Protein AF-A0AAE4CTF1-F1 (afdb_monomer_lite)

Sequence (143 aa):
MGSVCHFTVLERAPGAAEYVRDNHLTVSVNPETGYGALMWCVSDRVAAERGGVFGRVWLSDNPIPPDADPEVVADPGDGMLFDPGSTLPLSSVRAALAEFCRVRSGERPQGIAWVPGDLRGRRSDRRHERPVTAAGDYSSPWV

Secondary structure (DSSP, 8-state):
----EEEEEE---TT-SS---SEEEEEEEETTTTEEEEEEEE-HHHHHHH-GGGGSEEEEE-SS--SS----BS-TTT-PBPPGGGEEEHHHHHHHHHHHHHH-SSSPPSSSEEEEE-TTS-BSSS-PPPP------------

Foldseek 3Di:
DWDKDKDKDAFDDPPPPDPAGQKIKIKIDGVVLQKIKIKIAGDPVNCVVVPDPNVFIKIFAAPDFDPDQSLTFLDPVPSFGADSRRMDGVVLVVVQVVQCVVVRPSDGRPSTDIATDDSSNGGPVDDDPDPPPPPDDPPDPDD

Radius of gyration: 17.46 Å; chains: 1; bounding box: 54×48×41 Å

pLDDT: mean 81.44, std 17.49, range [38.69, 98.25]

Organism: NCBI:txid587534

Structure (mmCIF, N/CA/C/O backbone):
data_AF-A0AAE4CTF1-F1
#
_entry.id   AF-A0AAE4CTF1-F1
#
loop_
_atom_site.group_PDB
_atom_site.id
_atom_site.type_symbol
_atom_site.label_atom_id
_atom_site.label_alt_id
_atom_site.label_comp_id
_atom_site.label_asym_id
_atom_site.label_entity_id
_atom_site.label_seq_id
_atom_site.pdbx_PDB_ins_code
_atom_site.Cartn_x
_atom_site.Cartn_y
_atom_site.Cartn_z
_atom_site.occupancy
_atom_site.B_iso_or_equiv
_atom_site.auth_seq_id
_atom_site.auth_comp_id
_atom_site.auth_asym_id
_atom_site.auth_atom_id
_atom_site.pdbx_PDB_model_num
ATOM 1 N N . MET A 1 1 ? 7.252 9.786 -20.761 1.00 45.09 1 MET A N 1
ATOM 2 C CA . MET A 1 1 ? 6.790 10.655 -19.660 1.00 45.09 1 MET A CA 1
ATOM 3 C C . MET A 1 1 ? 5.646 9.892 -19.028 1.00 45.09 1 MET A C 1
ATOM 5 O O . MET A 1 1 ? 4.576 9.867 -19.619 1.00 45.09 1 MET A O 1
ATOM 9 N N . GLY A 1 2 ? 5.940 9.149 -17.958 1.00 53.47 2 GLY A N 1
ATOM 10 C CA . GLY A 1 2 ? 5.030 8.148 -17.405 1.00 53.47 2 GLY A CA 1
ATOM 11 C C . GLY A 1 2 ? 3.774 8.772 -16.810 1.00 53.47 2 GLY A C 1
ATOM 12 O O . GLY A 1 2 ? 3.850 9.786 -16.115 1.00 53.47 2 GLY A O 1
ATOM 13 N N . SER A 1 3 ? 2.608 8.194 -17.091 1.00 66.38 3 SER A N 1
ATOM 14 C CA . SER A 1 3 ? 1.349 8.636 -16.484 1.00 66.38 3 SER A CA 1
ATOM 15 C C . SER A 1 3 ? 1.230 8.083 -15.063 1.00 66.38 3 SER A C 1
ATOM 17 O O . SER A 1 3 ? 0.737 6.982 -14.867 1.00 66.38 3 SER A O 1
ATOM 19 N N . VAL A 1 4 ? 1.673 8.824 -14.049 1.00 70.56 4 VAL A N 1
ATOM 20 C CA . VAL A 1 4 ? 1.470 8.428 -12.645 1.00 70.56 4 VAL A CA 1
ATOM 21 C C . VAL A 1 4 ? 0.070 8.842 -12.200 1.00 70.56 4 VAL A C 1
ATOM 23 O O . VAL A 1 4 ? -0.331 9.991 -12.386 1.00 70.56 4 VAL A O 1
ATOM 26 N N . CYS A 1 5 ? -0.668 7.926 -11.574 1.00 76.19 5 CYS A N 1
ATOM 27 C CA . CYS A 1 5 ? -1.915 8.260 -10.886 1.00 76.19 5 CYS A CA 1
ATOM 28 C C . CYS A 1 5 ? -1.758 7.989 -9.386 1.00 76.19 5 CYS A C 1
ATOM 30 O O . CYS A 1 5 ? -1.434 6.872 -8.984 1.00 76.19 5 CYS A O 1
ATOM 32 N N . HIS A 1 6 ? -2.016 9.009 -8.570 1.00 78.81 6 HIS A N 1
ATOM 33 C CA . HIS A 1 6 ? -1.985 8.941 -7.112 1.00 78.81 6 HIS A CA 1
ATOM 34 C C . HIS A 1 6 ? -3.342 9.364 -6.563 1.00 78.81 6 HIS A C 1
ATOM 36 O O . HIS A 1 6 ? -3.893 10.391 -6.968 1.00 78.81 6 HIS A O 1
ATOM 42 N N . PHE A 1 7 ? -3.887 8.581 -5.643 1.00 83.56 7 PHE A N 1
ATOM 43 C CA . PHE A 1 7 ? -5.125 8.922 -4.963 1.00 83.56 7 PHE A CA 1
ATOM 44 C C . PHE A 1 7 ? -5.105 8.447 -3.516 1.00 83.56 7 PHE A C 1
ATOM 46 O O . PHE A 1 7 ? -4.483 7.448 -3.157 1.00 83.56 7 PHE A O 1
ATOM 53 N N . THR A 1 8 ? -5.840 9.171 -2.681 1.00 80.81 8 THR A N 1
ATOM 54 C CA . THR A 1 8 ? -6.025 8.845 -1.272 1.00 80.81 8 THR A CA 1
ATOM 55 C C . THR A 1 8 ? -7.497 8.583 -1.022 1.00 80.81 8 THR A C 1
ATOM 57 O O . THR A 1 8 ? -8.343 9.422 -1.332 1.00 80.81 8 THR A O 1
ATOM 60 N N . VAL A 1 9 ? -7.801 7.434 -0.426 1.00 77.88 9 VAL A N 1
ATOM 61 C CA . VAL A 1 9 ? -9.141 7.109 0.052 1.00 77.88 9 VAL A CA 1
ATOM 62 C C . VAL A 1 9 ? -9.165 7.249 1.563 1.00 77.88 9 VAL A C 1
ATOM 64 O O . VAL A 1 9 ? -8.341 6.683 2.282 1.00 77.88 9 VAL A O 1
ATOM 67 N N . LEU A 1 10 ? -10.121 8.046 2.027 1.00 71.56 10 LEU A N 1
ATOM 68 C CA . LEU A 1 10 ? -10.338 8.342 3.432 1.00 71.56 10 LEU A CA 1
ATOM 69 C C . LEU A 1 10 ? -11.605 7.647 3.889 1.00 71.56 10 LEU A C 1
ATOM 71 O O . LEU A 1 10 ? -12.631 7.729 3.211 1.00 71.56 10 LEU A O 1
ATOM 75 N N . GLU A 1 11 ? -11.551 7.048 5.069 1.00 68.19 11 GLU A N 1
ATOM 76 C CA . GLU A 1 11 ? -12.752 6.632 5.768 1.00 68.19 11 GLU A CA 1
ATOM 77 C C . GLU A 1 11 ? -12.998 7.546 6.967 1.00 68.19 11 GLU A C 1
ATOM 79 O O . GLU A 1 11 ? -12.078 7.909 7.700 1.00 68.19 11 GLU A O 1
ATOM 84 N N . ARG A 1 12 ? -14.255 7.966 7.139 1.00 64.62 12 ARG A N 1
ATOM 85 C CA . ARG A 1 12 ? -14.670 8.863 8.217 1.00 64.62 12 ARG A CA 1
ATOM 86 C C . ARG A 1 12 ? -15.631 8.136 9.145 1.00 64.62 12 ARG A C 1
ATOM 88 O O . ARG A 1 12 ? -16.683 7.680 8.698 1.00 64.62 12 ARG A O 1
ATOM 95 N N . ALA A 1 13 ? -15.326 8.133 10.440 1.00 59.62 13 ALA A N 1
ATOM 96 C CA . ALA A 1 13 ? -16.276 7.701 11.454 1.00 59.62 13 ALA A CA 1
ATOM 97 C C . ALA A 1 13 ? -17.487 8.666 11.506 1.00 59.62 13 ALA A C 1
ATOM 99 O O . ALA A 1 13 ? -17.299 9.892 11.547 1.00 59.62 13 ALA A O 1
ATOM 100 N N . PRO A 1 14 ? -18.735 8.159 11.509 1.00 57.59 14 PRO A N 1
ATOM 101 C CA . PRO A 1 14 ? -19.920 9.000 11.652 1.00 57.59 14 PRO A CA 1
ATOM 102 C C . PRO A 1 14 ? -19.851 9.831 12.941 1.00 57.59 14 PRO A C 1
ATOM 104 O O . PRO A 1 14 ? -19.624 9.289 14.017 1.00 57.59 14 PRO A O 1
ATOM 107 N N . GLY A 1 15 ? -20.054 11.148 12.840 1.00 59.28 15 GLY A N 1
ATOM 108 C CA . GLY A 1 15 ? -20.093 12.042 14.005 1.00 59.28 15 GLY A CA 1
ATOM 109 C C . GLY A 1 15 ? -18.741 12.583 14.489 1.00 59.28 15 GLY A C 1
ATOM 110 O O . GLY A 1 15 ? -18.719 13.296 15.488 1.00 59.28 15 GLY A O 1
ATOM 111 N N . ALA A 1 16 ? -17.629 12.318 13.791 1.00 56.47 16 ALA A N 1
ATOM 112 C CA . ALA A 1 16 ? -16.344 12.943 14.113 1.00 56.47 16 ALA A CA 1
ATOM 113 C C . ALA A 1 16 ? -16.439 14.479 13.978 1.00 56.47 16 ALA A C 1
ATOM 115 O O . ALA A 1 16 ? -16.657 14.995 12.874 1.00 56.47 16 ALA A O 1
ATOM 116 N N . ALA A 1 17 ? -16.316 15.181 15.112 1.00 53.38 17 ALA A N 1
ATOM 117 C CA . ALA A 1 17 ? -16.427 16.639 15.238 1.00 53.38 17 ALA A CA 1
ATOM 118 C C . ALA A 1 17 ? -15.235 17.398 14.627 1.00 53.38 17 ALA A C 1
ATOM 120 O O . ALA A 1 17 ? -15.331 18.591 14.355 1.00 53.38 17 ALA A O 1
ATOM 121 N N . GLU A 1 18 ? -14.134 16.694 14.371 1.00 54.72 18 GLU A N 1
ATOM 122 C CA . GLU A 1 18 ? -12.889 17.234 13.839 1.00 54.72 18 GLU A CA 1
ATOM 123 C C . GLU A 1 18 ? -12.482 16.446 12.582 1.00 54.72 18 GLU A C 1
ATOM 125 O O . GLU A 1 18 ? -12.753 15.247 12.477 1.00 54.72 18 GLU A O 1
ATOM 130 N N . TYR A 1 19 ? -11.838 17.101 11.610 1.00 53.47 19 TYR A N 1
ATOM 131 C CA . TYR A 1 19 ? -11.348 16.489 10.359 1.00 53.47 19 TYR A CA 1
ATOM 132 C C . TYR A 1 19 ? -10.114 15.587 10.574 1.00 53.47 19 TYR A C 1
ATOM 134 O O . TYR A 1 19 ? -9.237 15.492 9.713 1.00 53.47 19 TYR A O 1
ATOM 142 N N . VAL A 1 20 ? -10.016 14.927 11.727 1.00 53.53 20 VAL A N 1
ATOM 143 C CA . VAL A 1 20 ? -8.893 14.047 12.040 1.00 53.53 20 VAL A CA 1
ATOM 144 C C . VAL A 1 20 ? -9.126 12.724 11.321 1.00 53.53 20 VAL A C 1
ATOM 146 O O . VAL A 1 20 ? -10.060 11.981 11.614 1.00 53.53 20 VAL A O 1
ATOM 149 N N . ARG A 1 21 ? -8.295 12.462 10.310 1.00 61.66 21 ARG A N 1
ATOM 150 C CA . ARG A 1 21 ? -8.261 11.184 9.595 1.00 61.66 21 ARG A CA 1
ATOM 151 C C . ARG A 1 21 ? -7.757 10.121 10.566 1.00 61.66 21 ARG A C 1
ATOM 153 O O . ARG A 1 21 ? -6.567 10.090 10.862 1.00 61.66 21 ARG A O 1
ATOM 160 N N . ASP A 1 22 ? -8.628 9.254 11.065 1.00 75.94 22 ASP A N 1
ATOM 161 C CA . ASP A 1 22 ? -8.185 8.165 11.944 1.00 75.94 22 ASP A CA 1
ATOM 162 C C . ASP A 1 22 ? -7.303 7.171 11.185 1.00 75.94 22 ASP A C 1
ATOM 164 O O . ASP A 1 22 ? -6.291 6.709 11.709 1.00 75.94 22 ASP A O 1
ATOM 168 N N . ASN A 1 23 ? -7.637 6.929 9.918 1.00 82.50 23 ASN A N 1
ATOM 169 C CA . ASN A 1 23 ? -6.849 6.150 8.976 1.00 82.50 23 ASN A CA 1
ATOM 170 C C . ASN A 1 23 ? -7.088 6.608 7.532 1.00 82.50 23 ASN A C 1
ATOM 172 O O . ASN A 1 23 ? -8.042 7.331 7.230 1.00 82.50 23 ASN A O 1
ATOM 176 N N . HIS A 1 24 ? -6.182 6.221 6.641 1.00 87.25 24 HIS A N 1
ATOM 177 C CA . HIS A 1 24 ? -6.354 6.366 5.205 1.00 87.25 24 HIS A CA 1
ATOM 178 C C . HIS A 1 24 ? -5.539 5.345 4.424 1.00 87.25 24 HIS A C 1
ATOM 180 O O . HIS A 1 24 ? -4.515 4.845 4.891 1.00 87.25 24 HIS A O 1
ATOM 186 N N . LEU A 1 25 ? -5.997 5.088 3.202 1.00 92.56 25 LEU A N 1
ATOM 187 C CA . LEU A 1 25 ? -5.317 4.256 2.229 1.00 92.56 25 LEU A CA 1
ATOM 188 C C . LEU A 1 25 ? -4.870 5.130 1.056 1.00 92.56 25 LEU A C 1
ATOM 190 O O . LEU A 1 25 ? -5.691 5.693 0.330 1.00 92.56 25 LEU A O 1
ATOM 194 N N . THR A 1 26 ? -3.566 5.233 0.871 1.00 93.62 26 THR A N 1
ATOM 195 C CA . THR A 1 26 ? -2.941 5.837 -0.301 1.00 93.62 26 THR A CA 1
ATOM 196 C C . THR A 1 26 ? -2.663 4.754 -1.327 1.00 93.62 26 THR A C 1
ATOM 198 O O . THR A 1 26 ? -2.178 3.673 -0.989 1.00 93.62 26 THR A O 1
ATOM 201 N N . VAL A 1 27 ? -2.970 5.047 -2.586 1.00 94.88 27 VAL A N 1
ATOM 202 C CA . VAL A 1 27 ? -2.709 4.155 -3.709 1.00 94.88 27 VAL A CA 1
ATOM 203 C C . VAL A 1 27 ? -2.020 4.942 -4.811 1.00 94.88 27 VAL A C 1
ATOM 205 O O . VAL A 1 27 ? -2.524 5.967 -5.275 1.00 94.88 27 VAL A O 1
ATOM 208 N N . SER A 1 28 ? -0.886 4.415 -5.253 1.00 95.19 28 SER A N 1
ATOM 209 C CA . SER A 1 28 ? -0.141 4.924 -6.399 1.00 95.19 28 SER A CA 1
ATOM 210 C C . SER A 1 28 ? -0.045 3.843 -7.459 1.00 95.19 28 SER A C 1
ATOM 212 O O . SER A 1 28 ? 0.150 2.668 -7.144 1.00 95.19 28 SER A O 1
ATOM 214 N N . VAL A 1 29 ? -0.173 4.227 -8.724 1.00 95.00 29 VAL A N 1
ATOM 215 C CA . VAL A 1 29 ? -0.072 3.300 -9.853 1.00 95.00 29 VAL A CA 1
ATOM 216 C C . VAL A 1 29 ? 0.840 3.850 -10.940 1.00 95.00 29 VAL A C 1
ATOM 218 O O . VAL A 1 29 ? 0.786 5.039 -11.263 1.00 95.00 29 VAL A O 1
ATOM 221 N N . ASN A 1 30 ? 1.622 2.949 -11.531 1.00 94.31 30 ASN A N 1
ATOM 222 C CA . ASN A 1 30 ? 2.279 3.147 -12.811 1.00 94.31 30 ASN A CA 1
ATOM 223 C C . ASN A 1 30 ? 1.594 2.230 -13.853 1.00 94.31 30 ASN A C 1
ATOM 225 O O . ASN A 1 30 ? 1.861 1.026 -13.917 1.00 94.31 30 ASN A O 1
ATOM 229 N N . PRO A 1 31 ? 0.654 2.762 -14.654 1.00 90.12 31 PRO A N 1
ATOM 230 C CA . PRO A 1 31 ? -0.093 1.990 -15.635 1.00 90.12 31 PRO A CA 1
ATOM 231 C C . PRO A 1 31 ? 0.774 1.509 -16.800 1.00 90.12 31 PRO A C 1
ATOM 233 O O . PRO A 1 31 ? 0.388 0.540 -17.447 1.00 90.12 31 PRO A O 1
ATOM 236 N N . GLU A 1 32 ? 1.925 2.138 -17.059 1.00 92.19 32 GLU A N 1
ATOM 237 C CA . GLU A 1 32 ? 2.836 1.719 -18.131 1.00 92.19 32 GLU A CA 1
ATOM 238 C C . GLU A 1 32 ? 3.521 0.392 -17.796 1.00 92.19 32 GLU A C 1
ATOM 240 O O . GLU A 1 32 ? 3.713 -0.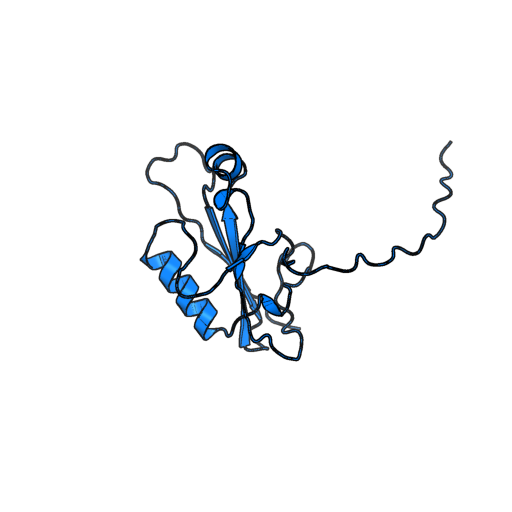443 -18.677 1.00 92.19 32 GLU A O 1
ATOM 245 N N . THR A 1 33 ? 3.831 0.167 -16.517 1.00 93.75 33 THR A N 1
ATOM 246 C CA . THR A 1 33 ? 4.452 -1.077 -16.043 1.00 93.75 33 THR A CA 1
ATOM 247 C C . THR A 1 33 ? 3.420 -2.117 -15.609 1.00 93.75 33 THR A C 1
ATOM 249 O O . THR A 1 33 ? 3.738 -3.299 -15.506 1.00 93.75 33 THR A O 1
ATOM 252 N N . GLY A 1 34 ? 2.167 -1.709 -15.382 1.00 95.00 34 GLY A N 1
ATOM 253 C CA . GLY A 1 34 ? 1.105 -2.599 -14.909 1.00 95.00 34 GLY A CA 1
ATOM 254 C C . GLY A 1 34 ? 1.169 -2.881 -13.405 1.00 95.00 34 GLY A C 1
ATOM 255 O O . GLY A 1 34 ? 0.533 -3.834 -12.936 1.00 95.00 34 GLY A O 1
ATOM 256 N N . TYR A 1 35 ? 1.876 -2.034 -12.650 1.00 97.06 35 TYR A N 1
ATOM 257 C CA . TYR A 1 35 ? 2.053 -2.153 -11.204 1.00 97.06 35 TYR A CA 1
ATOM 258 C C . TYR A 1 35 ? 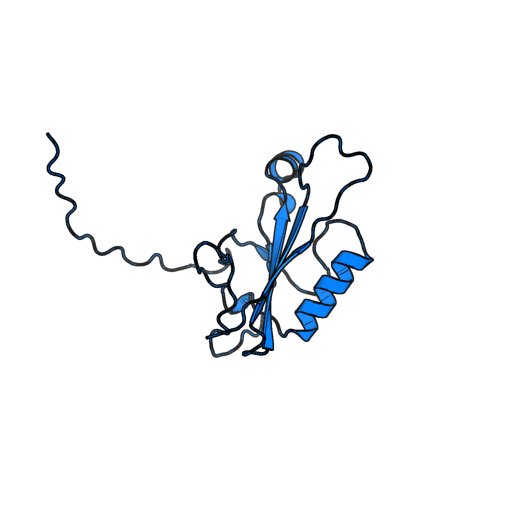1.506 -0.944 -10.441 1.00 97.06 35 TYR A C 1
ATOM 260 O O . TYR A 1 35 ? 1.331 0.159 -10.960 1.00 97.06 35 TYR A O 1
ATOM 268 N N . GLY A 1 36 ? 1.241 -1.158 -9.159 1.00 97.06 36 GLY A N 1
ATOM 269 C CA . GLY A 1 36 ? 0.966 -0.103 -8.196 1.00 97.06 36 GLY A CA 1
ATOM 270 C C . GLY A 1 36 ? 1.347 -0.531 -6.789 1.00 97.06 36 GLY A C 1
ATOM 271 O O . GLY A 1 36 ? 1.782 -1.656 -6.572 1.00 97.06 36 GLY A O 1
ATOM 272 N N . ALA A 1 37 ? 1.177 0.359 -5.827 1.00 97.56 37 ALA A N 1
ATOM 273 C CA . ALA A 1 37 ? 1.484 0.105 -4.429 1.00 97.56 37 ALA A CA 1
ATOM 274 C C . ALA A 1 37 ? 0.428 0.751 -3.536 1.00 97.56 37 ALA A C 1
ATOM 276 O O . ALA A 1 37 ? -0.223 1.731 -3.916 1.00 97.56 37 ALA A O 1
ATOM 277 N N . LEU A 1 38 ? 0.250 0.172 -2.351 1.00 97.69 38 LEU A N 1
ATOM 278 C CA . LEU A 1 38 ? -0.671 0.655 -1.338 1.00 97.69 38 LEU A CA 1
ATOM 279 C C . LEU A 1 38 ? 0.104 1.027 -0.082 1.00 97.69 38 LEU A C 1
ATOM 281 O O . LEU A 1 38 ? 1.011 0.312 0.342 1.00 97.69 38 LEU A O 1
ATOM 285 N N . MET A 1 39 ? -0.300 2.127 0.535 1.00 96.25 39 MET A N 1
ATOM 286 C CA . MET A 1 39 ? 0.217 2.589 1.812 1.00 96.25 39 MET A CA 1
ATOM 287 C C . MET A 1 39 ? -0.961 2.894 2.724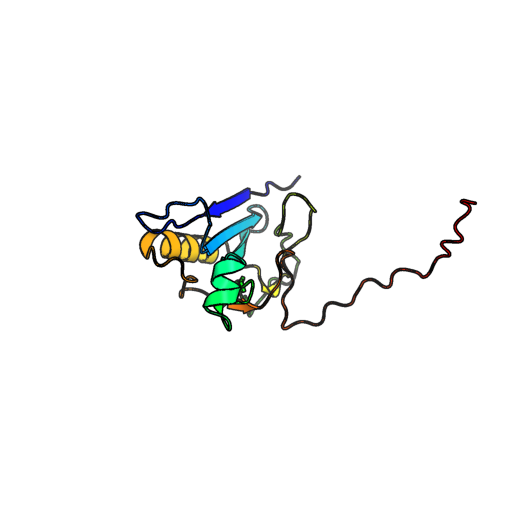 1.00 96.25 39 MET A C 1
ATOM 289 O O . MET A 1 39 ? -1.813 3.716 2.397 1.00 96.25 39 MET A O 1
ATOM 293 N N . TRP A 1 40 ? -1.026 2.214 3.860 1.00 94.94 40 TRP A N 1
ATOM 294 C CA . TRP A 1 40 ? -2.031 2.460 4.878 1.00 94.94 40 TRP A CA 1
ATOM 295 C C . TRP A 1 40 ? -1.400 3.188 6.058 1.00 94.94 40 TRP A C 1
ATOM 297 O O . TRP A 1 40 ? -0.374 2.768 6.603 1.00 94.94 40 TRP A O 1
ATOM 307 N N . CYS A 1 41 ? -2.042 4.281 6.443 1.00 90.00 41 CYS A N 1
ATOM 308 C CA . CYS A 1 41 ? -1.561 5.217 7.443 1.00 90.00 41 CYS A CA 1
ATOM 309 C C . CYS A 1 41 ? -2.670 5.508 8.449 1.00 90.00 41 CYS A C 1
ATOM 311 O O . CYS A 1 41 ? -3.850 5.526 8.100 1.00 90.00 41 CYS A O 1
ATOM 313 N N . VAL A 1 42 ? -2.281 5.832 9.677 1.00 85.62 42 VAL A N 1
ATOM 314 C CA . VAL A 1 42 ? -3.178 6.379 10.701 1.00 85.62 42 VAL A CA 1
ATOM 315 C C . VAL A 1 42 ? -2.716 7.759 11.130 1.00 85.62 42 VAL A C 1
ATOM 317 O O . VAL A 1 42 ? -1.572 8.133 10.874 1.00 85.62 42 VAL A O 1
ATOM 320 N N . SER A 1 43 ? -3.589 8.521 11.786 1.00 79.38 43 SER A N 1
ATOM 321 C CA . SER A 1 43 ? -3.144 9.745 12.458 1.00 79.38 43 SER A CA 1
ATOM 322 C C . SER A 1 43 ? -2.256 9.437 13.660 1.00 79.38 43 SER A C 1
ATOM 324 O O . SER A 1 43 ? -2.429 8.420 14.335 1.00 79.38 43 SER A O 1
ATOM 326 N N . ASP A 1 44 ? -1.380 10.386 13.992 1.00 77.56 44 ASP A N 1
ATOM 327 C CA . ASP A 1 44 ? -0.537 10.338 15.193 1.00 77.56 44 ASP A CA 1
ATOM 328 C C . ASP A 1 44 ? -1.357 10.148 16.474 1.00 77.56 44 ASP A C 1
ATOM 330 O O . ASP A 1 44 ? -0.922 9.467 17.399 1.00 77.56 44 ASP A O 1
ATOM 334 N N . ARG A 1 45 ? -2.580 10.693 16.512 1.00 77.50 45 ARG A N 1
ATOM 335 C CA . ARG A 1 45 ? -3.528 10.490 17.612 1.00 77.50 45 ARG A CA 1
ATOM 336 C C . ARG A 1 45 ? -3.876 9.013 17.784 1.00 77.50 45 ARG A C 1
ATOM 338 O O . ARG A 1 45 ? -3.678 8.458 18.859 1.00 77.50 45 ARG A O 1
ATOM 345 N N . VAL A 1 46 ? -4.355 8.370 16.718 1.00 75.38 46 VAL A N 1
ATOM 34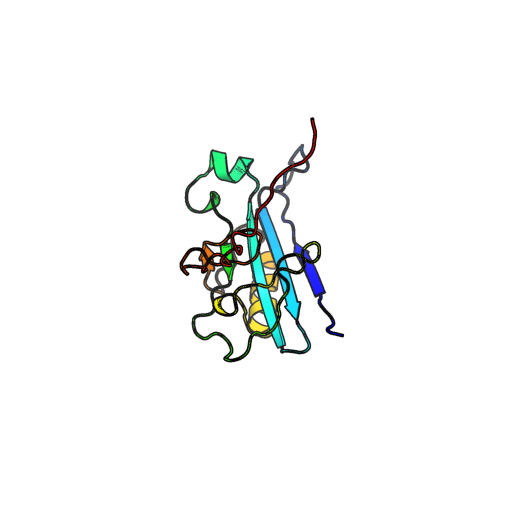6 C CA . VAL A 1 46 ? -4.729 6.946 16.742 1.00 75.38 46 VAL A CA 1
ATOM 347 C C . VAL A 1 46 ? -3.507 6.069 17.006 1.00 75.38 46 VAL A C 1
ATOM 349 O O . VAL A 1 46 ? -3.600 5.096 17.756 1.00 75.38 46 VAL A O 1
ATOM 352 N N . ALA A 1 47 ? -2.355 6.432 16.440 1.00 79.88 47 ALA A N 1
ATOM 353 C CA . ALA A 1 47 ? -1.086 5.774 16.717 1.00 79.88 47 ALA A CA 1
ATOM 354 C C . ALA A 1 47 ? -0.715 5.841 18.208 1.00 79.88 47 ALA A C 1
ATOM 356 O O . ALA A 1 47 ? -0.327 4.821 18.777 1.00 79.88 47 ALA A O 1
ATOM 357 N N . ALA A 1 48 ? -0.869 7.002 18.851 1.00 79.38 48 ALA A N 1
ATOM 358 C CA . ALA A 1 48 ? -0.583 7.195 20.271 1.00 79.38 48 ALA A CA 1
ATOM 359 C C . ALA A 1 48 ? -1.587 6.472 21.186 1.00 79.38 48 ALA A C 1
ATOM 361 O O . ALA A 1 48 ? -1.185 5.876 22.182 1.00 79.38 48 ALA A O 1
ATOM 362 N N . GLU A 1 49 ? -2.877 6.498 20.843 1.00 81.00 49 GLU A N 1
ATOM 363 C CA . GLU A 1 49 ? -3.949 5.884 21.638 1.00 81.00 49 GLU A CA 1
ATOM 364 C C . GLU A 1 49 ? -3.946 4.351 21.553 1.00 81.00 49 GLU A C 1
ATOM 366 O O . GLU A 1 49 ? -4.070 3.669 22.571 1.00 81.00 49 GLU A O 1
ATOM 371 N N . ARG A 1 50 ? -3.831 3.792 20.340 1.00 77.88 50 ARG A N 1
ATOM 372 C CA . ARG A 1 50 ? -3.954 2.342 20.105 1.00 77.88 50 ARG A CA 1
ATOM 373 C C . ARG A 1 50 ? -2.608 1.621 20.092 1.00 77.88 50 ARG A C 1
ATOM 375 O O . ARG A 1 50 ? -2.571 0.424 20.376 1.00 77.88 50 ARG A O 1
ATOM 382 N N . GLY A 1 51 ? -1.517 2.320 19.774 1.00 75.31 51 GLY A N 1
ATOM 383 C CA . GLY A 1 51 ? -0.165 1.765 19.741 1.00 75.31 51 GLY A CA 1
ATOM 384 C C . GLY A 1 51 ? 0.004 0.538 18.834 1.00 75.31 51 GLY A C 1
ATOM 385 O O . GLY A 1 51 ? -0.857 0.167 18.031 1.00 75.31 51 GLY A O 1
ATOM 386 N N . GLY A 1 52 ? 1.163 -0.115 18.951 1.00 79.88 52 GLY A N 1
ATOM 387 C CA . GLY A 1 52 ? 1.433 -1.406 18.312 1.00 79.88 52 GLY A CA 1
ATOM 388 C C . GLY A 1 52 ? 1.304 -1.374 16.787 1.00 79.88 52 GLY A C 1
ATOM 389 O O . GLY A 1 52 ? 2.060 -0.684 16.105 1.00 79.88 52 GLY A O 1
ATOM 390 N N . VAL A 1 53 ? 0.349 -2.143 16.255 1.00 74.19 53 VAL A N 1
ATOM 391 C CA . VAL A 1 53 ? 0.056 -2.223 14.812 1.00 74.19 53 VAL A CA 1
ATOM 392 C C . VAL A 1 53 ? -0.400 -0.872 14.256 1.00 74.19 53 VAL A C 1
ATOM 394 O O . VAL A 1 53 ? -0.051 -0.538 13.129 1.00 74.19 53 VAL A O 1
ATOM 397 N N . PHE A 1 54 ? -1.108 -0.072 15.052 1.00 72.94 54 PHE A N 1
ATOM 398 C CA . PHE A 1 54 ? -1.558 1.267 14.668 1.00 72.94 54 PHE A CA 1
ATOM 399 C C . PHE A 1 54 ? -0.441 2.306 14.795 1.00 72.94 54 PHE A C 1
ATOM 401 O O . PHE A 1 54 ? -0.566 3.396 14.278 1.00 72.94 54 PHE A O 1
ATOM 408 N N . GLY A 1 55 ? 0.694 1.993 15.418 1.00 74.44 55 GLY A N 1
ATOM 409 C CA . GLY A 1 55 ? 1.816 2.931 15.537 1.00 74.44 55 GLY A CA 1
ATOM 410 C C . GLY A 1 55 ? 2.708 3.038 14.296 1.00 74.44 55 GLY A C 1
ATOM 411 O O . GLY A 1 55 ? 3.817 3.554 14.406 1.00 74.44 55 GLY A O 1
ATOM 412 N N . ARG A 1 56 ? 2.317 2.455 13.154 1.00 80.56 56 ARG A N 1
ATOM 413 C CA . ARG A 1 56 ? 3.199 2.267 11.990 1.00 80.56 56 ARG A CA 1
ATOM 414 C C . ARG A 1 56 ? 2.492 2.591 10.680 1.00 80.56 56 ARG A C 1
ATOM 416 O O . ARG A 1 56 ? 1.294 2.355 10.544 1.00 80.56 56 ARG A O 1
ATOM 423 N N . VAL A 1 57 ? 3.276 3.042 9.703 1.00 91.56 57 VAL A N 1
ATOM 424 C CA . VAL A 1 57 ? 2.888 3.017 8.289 1.00 91.56 57 VAL A CA 1
ATOM 425 C C . VAL A 1 57 ? 3.038 1.588 7.781 1.00 91.56 57 VAL A C 1
ATOM 427 O O . VAL A 1 57 ? 4.008 0.898 8.110 1.00 91.56 57 VAL A O 1
ATOM 430 N N . TRP A 1 58 ? 2.074 1.141 6.984 1.00 95.88 58 TRP A N 1
ATOM 431 C CA . TRP A 1 58 ? 2.085 -0.183 6.376 1.00 95.88 58 TRP A CA 1
ATOM 432 C C . TRP A 1 58 ? 2.076 -0.066 4.865 1.00 95.88 58 TRP A C 1
ATOM 434 O O . TRP A 1 58 ? 1.266 0.664 4.305 1.00 95.88 58 TRP A O 1
ATOM 444 N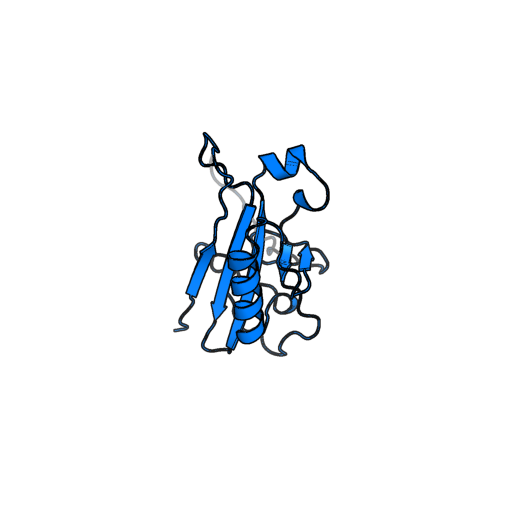 N . LEU A 1 59 ? 2.951 -0.817 4.212 1.00 97.38 59 LEU A N 1
ATOM 445 C CA . LEU A 1 59 ? 3.055 -0.893 2.761 1.00 97.38 59 LEU A CA 1
ATOM 446 C C . LEU A 1 59 ? 2.527 -2.251 2.300 1.00 97.38 59 LEU A C 1
ATOM 448 O O . LEU A 1 59 ? 2.627 -3.230 3.048 1.00 97.38 59 LEU A O 1
ATOM 452 N N . SER A 1 60 ? 1.973 -2.321 1.091 1.00 98.06 60 SER A N 1
ATOM 453 C CA . SER A 1 60 ? 1.681 -3.604 0.450 1.00 98.06 60 SER A CA 1
ATOM 454 C C . SER A 1 60 ? 2.935 -4.469 0.418 1.00 98.06 60 SER A C 1
ATOM 456 O O . SER A 1 60 ? 4.033 -3.959 0.237 1.00 98.06 60 SER A O 1
ATOM 458 N N . ASP A 1 61 ? 2.783 -5.773 0.610 1.00 97.88 61 ASP A N 1
ATOM 459 C CA . ASP A 1 61 ? 3.889 -6.722 0.557 1.00 97.88 61 ASP A CA 1
ATOM 460 C C . ASP A 1 61 ? 3.754 -7.623 -0.670 1.00 97.88 61 ASP A C 1
ATOM 462 O O . ASP A 1 61 ? 2.740 -8.301 -0.854 1.00 97.88 61 ASP A O 1
ATOM 466 N N . ASN A 1 62 ? 4.783 -7.612 -1.514 1.00 96.81 62 ASN A N 1
ATOM 467 C CA . ASN A 1 62 ? 4.937 -8.506 -2.643 1.00 96.81 62 ASN A CA 1
ATOM 468 C C . ASN A 1 62 ? 6.145 -9.432 -2.410 1.00 96.81 62 ASN A C 1
ATOM 470 O O . ASN A 1 62 ? 7.291 -8.997 -2.569 1.00 96.81 62 ASN A O 1
ATOM 474 N N . PRO A 1 63 ? 5.918 -10.719 -2.087 1.00 92.06 63 PRO A N 1
ATOM 475 C CA . PRO A 1 63 ? 7.003 -11.676 -1.880 1.00 92.06 63 PRO A CA 1
ATOM 476 C C . PRO A 1 63 ? 7.750 -12.026 -3.176 1.00 92.06 63 PRO A C 1
ATOM 478 O O . PRO A 1 63 ? 8.836 -12.596 -3.111 1.00 92.06 63 PRO A O 1
ATOM 481 N N . ILE A 1 64 ? 7.178 -11.704 -4.342 1.00 94.12 64 ILE A N 1
ATOM 482 C CA . ILE A 1 64 ? 7.751 -11.962 -5.666 1.00 94.12 64 ILE A CA 1
ATOM 483 C C . ILE A 1 64 ? 7.773 -10.627 -6.437 1.00 94.12 64 ILE A C 1
ATOM 485 O O . ILE A 1 64 ? 6.919 -10.393 -7.300 1.00 94.12 64 ILE A O 1
ATOM 489 N N . PRO A 1 65 ? 8.680 -9.698 -6.075 1.00 92.75 65 PRO A N 1
ATOM 490 C CA . PRO A 1 65 ? 8.787 -8.411 -6.754 1.00 92.75 65 PRO A CA 1
ATOM 491 C C . PRO A 1 65 ? 9.159 -8.583 -8.232 1.00 92.75 65 PRO A C 1
ATOM 493 O O . PRO A 1 65 ? 9.783 -9.584 -8.589 1.00 92.75 65 PRO A O 1
ATOM 496 N N . PRO A 1 66 ? 8.810 -7.610 -9.091 1.00 92.56 66 PRO A N 1
ATOM 497 C CA . PRO A 1 66 ? 9.323 -7.581 -10.455 1.00 92.56 66 PRO A CA 1
ATOM 498 C C . PRO A 1 66 ? 10.854 -7.446 -10.466 1.00 92.56 66 PRO A C 1
ATOM 500 O O . PRO A 1 66 ? 11.434 -6.793 -9.598 1.00 92.56 66 PRO A O 1
ATOM 503 N N . ASP A 1 67 ? 11.499 -8.038 -11.477 1.00 91.44 67 ASP A N 1
ATOM 504 C CA . ASP A 1 67 ? 12.962 -7.984 -11.642 1.00 91.44 67 ASP A CA 1
ATOM 505 C C . ASP A 1 67 ? 13.470 -6.561 -11.927 1.00 91.44 67 ASP A C 1
ATOM 507 O O . ASP A 1 67 ? 14.574 -6.192 -11.527 1.00 91.44 67 ASP A O 1
ATOM 511 N N . ALA A 1 68 ? 12.661 -5.763 -12.627 1.00 92.06 68 ALA A N 1
ATOM 512 C CA . ALA A 1 68 ? 12.912 -4.351 -12.881 1.00 92.06 68 ALA A CA 1
ATOM 513 C C . ALA A 1 68 ? 12.033 -3.492 -11.967 1.00 92.06 68 ALA A C 1
ATOM 515 O O . ALA A 1 68 ? 10.865 -3.820 -11.742 1.00 92.06 68 ALA A O 1
ATOM 516 N N . ASP A 1 69 ? 12.583 -2.379 -11.479 1.00 92.69 69 ASP A N 1
ATOM 517 C CA . ASP A 1 69 ? 11.820 -1.416 -10.687 1.00 92.69 69 ASP A CA 1
ATOM 518 C C . ASP A 1 69 ? 10.653 -0.865 -11.532 1.00 92.69 69 ASP A C 1
ATOM 520 O O . ASP A 1 69 ? 10.886 -0.344 -12.626 1.00 92.69 69 ASP A O 1
ATOM 524 N N . PRO A 1 70 ? 9.394 -1.000 -11.078 1.00 92.81 70 PRO A N 1
ATOM 525 C CA . PRO A 1 70 ? 8.240 -0.519 -11.825 1.00 92.81 70 PRO A CA 1
ATOM 526 C C . PRO A 1 70 ? 7.999 0.989 -11.664 1.00 92.81 70 PRO A C 1
ATOM 528 O O . PRO A 1 70 ? 6.999 1.488 -12.187 1.00 92.81 70 PRO A O 1
ATOM 531 N N . GLU A 1 71 ? 8.860 1.697 -10.928 1.00 93.94 71 GLU A N 1
ATOM 532 C CA . GLU A 1 71 ? 8.858 3.152 -10.757 1.00 93.94 71 GLU A CA 1
ATOM 533 C C . GLU A 1 71 ? 7.524 3.688 -10.214 1.00 93.94 71 GLU A C 1
ATOM 535 O O . GLU A 1 71 ? 6.963 4.680 -10.686 1.00 93.94 71 GLU A O 1
ATOM 540 N N . VAL A 1 72 ? 6.969 3.004 -9.210 1.00 94.31 72 VAL A N 1
ATOM 541 C CA . VAL A 1 72 ? 5.732 3.445 -8.554 1.00 94.31 72 VAL A CA 1
ATOM 542 C C . VAL A 1 72 ? 6.063 4.535 -7.537 1.00 94.31 72 VAL A C 1
ATOM 544 O O . VAL A 1 72 ? 6.750 4.287 -6.550 1.00 94.31 72 VAL A O 1
ATOM 547 N N . VAL A 1 73 ? 5.532 5.738 -7.748 1.00 92.69 73 VAL A N 1
ATOM 548 C CA . VAL A 1 73 ? 5.776 6.909 -6.890 1.00 92.69 73 VAL A CA 1
ATOM 549 C C . VAL A 1 73 ? 5.108 6.764 -5.518 1.00 92.69 73 VAL A C 1
ATOM 551 O O . VAL A 1 73 ? 3.903 6.529 -5.433 1.00 92.69 73 VAL A O 1
ATOM 554 N N . ALA A 1 74 ? 5.872 6.944 -4.443 1.00 89.62 74 ALA A N 1
ATOM 555 C CA . ALA A 1 74 ? 5.400 6.962 -3.060 1.00 89.62 74 ALA A CA 1
ATOM 556 C C . ALA A 1 74 ? 4.723 8.283 -2.690 1.00 89.62 74 ALA A C 1
ATOM 558 O O . ALA A 1 74 ? 3.579 8.274 -2.233 1.00 89.62 74 ALA A O 1
ATOM 559 N N . ASP A 1 75 ? 5.394 9.400 -2.963 1.00 82.81 75 ASP A N 1
ATOM 560 C CA . ASP A 1 75 ? 4.874 10.746 -2.749 1.00 82.81 75 ASP A CA 1
ATOM 561 C C . ASP A 1 75 ? 5.128 11.600 -4.012 1.00 82.81 75 ASP A C 1
ATOM 563 O O . ASP A 1 75 ? 6.274 11.773 -4.439 1.00 82.81 75 ASP A O 1
ATOM 567 N N . PRO A 1 76 ? 4.071 12.128 -4.660 1.00 72.81 76 PRO A N 1
ATOM 568 C CA . PRO A 1 76 ? 4.213 12.989 -5.835 1.00 72.81 76 PRO A CA 1
ATOM 569 C C . PRO A 1 76 ? 4.998 14.285 -5.586 1.00 72.81 76 PRO A C 1
ATOM 571 O O . PRO A 1 76 ? 5.459 14.902 -6.545 1.00 72.81 76 PRO A O 1
ATOM 574 N N . GLY A 1 77 ? 5.109 14.734 -4.334 1.00 77.19 77 GLY A N 1
ATOM 575 C CA . GLY A 1 77 ? 5.764 15.983 -3.952 1.00 77.19 77 GLY A CA 1
ATOM 576 C C . GLY A 1 77 ? 7.285 15.894 -3.838 1.00 77.19 77 GLY A C 1
ATOM 577 O O . GLY A 1 77 ? 7.952 16.915 -3.997 1.00 77.19 77 GLY A O 1
ATOM 578 N N . ASP A 1 78 ? 7.841 14.707 -3.584 1.00 78.25 78 ASP A N 1
ATOM 579 C CA . ASP A 1 78 ? 9.289 14.506 -3.421 1.00 78.25 78 ASP A CA 1
ATOM 580 C C . ASP A 1 78 ? 9.904 13.530 -4.441 1.00 78.25 78 ASP A C 1
ATOM 582 O O . ASP A 1 78 ? 11.129 13.422 -4.523 1.00 78.25 78 ASP A O 1
ATOM 586 N N . GLY A 1 79 ? 9.073 12.870 -5.255 1.00 79.69 79 GLY A N 1
ATOM 587 C CA . GLY A 1 79 ? 9.514 11.961 -6.312 1.00 79.69 79 GLY A CA 1
ATOM 588 C C . GLY A 1 79 ? 10.090 10.642 -5.796 1.00 79.69 79 GLY A C 1
ATOM 589 O O . GLY A 1 79 ? 10.682 9.896 -6.575 1.00 79.69 79 GLY A O 1
ATOM 590 N N . MET A 1 80 ? 9.937 10.338 -4.504 1.00 89.31 80 MET A N 1
ATOM 591 C CA . MET A 1 80 ? 10.376 9.066 -3.942 1.00 89.31 80 MET A CA 1
ATOM 592 C C . MET A 1 80 ? 9.560 7.916 -4.531 1.00 89.31 80 MET A C 1
ATOM 594 O O . MET A 1 80 ? 8.363 8.048 -4.788 1.00 89.31 80 MET A O 1
ATOM 598 N N . LEU A 1 81 ? 10.209 6.769 -4.721 1.00 93.31 81 LEU A N 1
ATOM 599 C CA . LEU A 1 81 ? 9.589 5.549 -5.229 1.00 93.31 81 LEU A CA 1
ATOM 600 C C . LEU A 1 81 ? 9.346 4.559 -4.090 1.00 93.31 81 LEU A C 1
ATOM 602 O O . LEU A 1 81 ? 10.099 4.513 -3.114 1.00 93.31 81 LEU A O 1
ATOM 606 N N . PHE A 1 82 ? 8.304 3.747 -4.229 1.00 94.56 82 PHE A N 1
ATOM 607 C CA . PHE A 1 82 ? 8.121 2.574 -3.384 1.00 94.56 82 PHE A CA 1
ATOM 608 C C . PHE A 1 82 ? 9.244 1.563 -3.626 1.00 94.56 82 PHE A C 1
ATOM 610 O O . PHE A 1 82 ? 9.651 1.341 -4.763 1.00 94.56 82 PHE A O 1
ATOM 617 N N . ASP A 1 83 ? 9.680 0.879 -2.566 1.00 95.00 83 ASP A N 1
ATOM 618 C CA . ASP A 1 83 ? 10.513 -0.319 -2.712 1.00 95.00 83 ASP A CA 1
ATOM 619 C C . ASP A 1 83 ? 9.802 -1.334 -3.642 1.00 95.00 83 ASP A C 1
ATOM 621 O O . ASP A 1 83 ? 8.606 -1.578 -3.439 1.00 95.00 83 ASP A O 1
ATOM 625 N N . PRO A 1 84 ? 10.489 -1.966 -4.619 1.00 95.56 84 PRO A N 1
ATOM 626 C CA . PRO A 1 84 ? 9.869 -2.910 -5.558 1.00 95.56 84 PRO A CA 1
ATOM 627 C C . PRO A 1 84 ? 9.141 -4.083 -4.888 1.00 95.56 84 PRO A C 1
ATOM 629 O O . PRO A 1 84 ? 8.110 -4.543 -5.379 1.00 95.56 84 PRO A O 1
ATOM 632 N N . GLY A 1 85 ? 9.613 -4.523 -3.719 1.00 96.62 85 GLY A N 1
ATOM 633 C CA . GLY A 1 85 ? 8.949 -5.501 -2.853 1.00 96.62 85 GLY A CA 1
ATOM 634 C C . GLY A 1 85 ? 7.613 -5.028 -2.297 1.00 96.62 85 GLY A C 1
ATOM 635 O O . GLY A 1 85 ? 6.887 -5.825 -1.720 1.00 96.62 85 GLY A O 1
ATOM 636 N N . SER A 1 86 ? 7.263 -3.756 -2.456 1.00 97.69 86 SER A N 1
ATOM 637 C CA . SER A 1 86 ? 5.954 -3.214 -2.089 1.00 97.69 86 SER A CA 1
ATOM 638 C C . SER A 1 86 ? 5.013 -3.037 -3.275 1.00 97.69 86 SER A C 1
ATOM 640 O O . SER A 1 86 ? 3.870 -2.621 -3.096 1.00 97.69 86 SER A O 1
ATOM 642 N N . THR A 1 87 ? 5.465 -3.344 -4.488 1.00 97.75 87 THR A N 1
ATOM 643 C CA . THR A 1 87 ? 4.695 -3.123 -5.713 1.00 97.75 87 THR A CA 1
ATOM 644 C C . THR A 1 87 ? 3.962 -4.393 -6.118 1.00 97.75 87 THR A C 1
ATOM 646 O O . THR A 1 87 ? 4.513 -5.488 -6.085 1.00 97.75 87 THR A O 1
ATOM 649 N N . LEU A 1 88 ? 2.693 -4.261 -6.482 1.00 98.25 88 LEU A N 1
ATOM 650 C CA . LEU A 1 88 ? 1.790 -5.351 -6.822 1.00 98.25 88 LEU A CA 1
ATOM 651 C C . LEU A 1 88 ? 1.224 -5.161 -8.232 1.00 98.25 88 LEU A C 1
ATOM 653 O O . LEU A 1 88 ? 1.044 -4.018 -8.666 1.00 98.25 88 LEU A O 1
ATOM 657 N N . PRO A 1 89 ? 0.853 -6.252 -8.927 1.00 97.25 89 PRO A N 1
ATOM 658 C CA . PRO A 1 89 ? 0.083 -6.155 -10.160 1.00 97.25 89 PRO A CA 1
ATOM 659 C C . PRO A 1 89 ? -1.193 -5.328 -9.961 1.00 97.25 89 PRO A C 1
ATOM 661 O O . PRO A 1 89 ? -1.869 -5.444 -8.932 1.00 97.25 89 PRO A O 1
ATOM 664 N N . LEU A 1 90 ? -1.578 -4.534 -10.967 1.00 96.19 90 LEU A N 1
ATOM 665 C CA . LEU A 1 90 ? -2.761 -3.663 -10.882 1.00 96.19 90 LEU A CA 1
ATOM 666 C C . LEU A 1 90 ? -4.057 -4.404 -10.534 1.00 96.19 90 LEU A C 1
ATOM 668 O O . LEU A 1 90 ? -4.945 -3.817 -9.915 1.00 96.19 90 LEU A O 1
ATOM 672 N N . SER A 1 91 ? -4.188 -5.678 -10.909 1.00 96.56 91 SER A N 1
ATOM 673 C CA . SER A 1 91 ? -5.333 -6.508 -10.522 1.00 96.56 91 SER A CA 1
ATOM 674 C C . SER A 1 91 ? -5.450 -6.643 -9.002 1.00 96.56 91 SER A C 1
ATOM 676 O O . SER A 1 91 ? -6.538 -6.466 -8.455 1.00 96.56 91 SER A O 1
ATOM 678 N N . SER A 1 92 ? -4.331 -6.881 -8.317 1.00 97.69 92 SER A N 1
ATOM 679 C CA . SER A 1 92 ? -4.270 -6.999 -6.858 1.00 97.69 92 SER A CA 1
ATOM 680 C C . SER A 1 92 ? -4.533 -5.655 -6.184 1.00 97.69 92 SER A C 1
ATOM 682 O O . SER A 1 92 ? -5.295 -5.588 -5.222 1.00 97.69 92 SER A O 1
ATOM 684 N N . VAL A 1 93 ? -3.988 -4.566 -6.740 1.00 97.56 93 VAL A N 1
ATOM 685 C CA . VAL A 1 93 ? -4.242 -3.200 -6.251 1.00 97.56 93 VAL A CA 1
ATOM 686 C C . VAL A 1 93 ? -5.730 -2.855 -6.327 1.00 97.56 93 VAL A C 1
ATOM 688 O O . VAL A 1 93 ? -6.313 -2.385 -5.350 1.00 97.56 93 VAL A O 1
ATOM 691 N N . ARG A 1 94 ? -6.376 -3.133 -7.467 1.00 96.31 94 ARG A N 1
ATOM 692 C CA . ARG A 1 94 ? -7.815 -2.893 -7.655 1.00 96.31 94 ARG A CA 1
ATOM 693 C C . ARG A 1 94 ? -8.662 -3.724 -6.697 1.00 96.31 94 ARG A C 1
ATOM 695 O O . ARG A 1 94 ? -9.625 -3.195 -6.148 1.00 96.31 94 ARG A O 1
ATOM 702 N N . ALA A 1 95 ? -8.309 -4.991 -6.491 1.00 97.38 95 ALA A N 1
ATOM 703 C CA . ALA A 1 95 ? -9.022 -5.869 -5.568 1.00 97.38 95 ALA A CA 1
ATOM 704 C C . ALA A 1 95 ? -8.933 -5.366 -4.116 1.00 97.38 95 ALA A C 1
ATOM 706 O O . ALA A 1 95 ? -9.964 -5.240 -3.457 1.00 97.38 95 ALA A O 1
ATOM 707 N N . ALA A 1 96 ? -7.735 -4.999 -3.650 1.00 97.12 96 ALA A N 1
ATOM 708 C CA . ALA A 1 96 ? -7.524 -4.468 -2.301 1.00 97.12 96 ALA A CA 1
ATOM 709 C C . ALA A 1 96 ? -8.240 -3.124 -2.082 1.00 97.12 96 ALA A C 1
ATOM 711 O O . ALA A 1 96 ? -8.875 -2.912 -1.050 1.00 97.12 96 ALA A O 1
ATOM 712 N N . LEU A 1 97 ? -8.203 -2.231 -3.076 1.00 95.25 97 LEU A N 1
ATOM 713 C CA . LEU A 1 97 ? -8.942 -0.969 -3.036 1.00 95.25 97 LEU A CA 1
ATOM 714 C C . LEU A 1 97 ? -10.459 -1.195 -2.962 1.00 95.25 97 LEU A C 1
ATOM 716 O O . LEU A 1 97 ? -11.150 -0.551 -2.172 1.00 95.25 97 LEU A O 1
ATOM 720 N N . ALA A 1 98 ? -10.987 -2.110 -3.778 1.00 95.56 98 ALA A N 1
ATOM 721 C CA . ALA A 1 98 ? -12.405 -2.450 -3.763 1.00 95.56 98 ALA A CA 1
ATOM 722 C C . ALA A 1 98 ? -12.827 -3.056 -2.415 1.00 95.56 98 ALA A C 1
ATOM 724 O O . ALA A 1 98 ? -13.907 -2.739 -1.914 1.00 95.56 98 ALA A O 1
ATOM 725 N N . GLU A 1 99 ? -11.975 -3.888 -1.808 1.00 95.44 99 GLU A N 1
ATOM 726 C CA . GLU A 1 99 ? -12.184 -4.417 -0.461 1.00 95.44 99 GLU A CA 1
ATOM 727 C C . GLU A 1 99 ? -12.275 -3.292 0.574 1.00 95.44 99 GLU A C 1
ATOM 729 O O . GLU A 1 99 ? -13.273 -3.236 1.294 1.00 95.44 99 GLU A O 1
ATOM 734 N N . PHE A 1 100 ? -11.299 -2.376 0.598 1.00 92.12 100 PHE A N 1
ATOM 735 C CA . PHE A 1 100 ? -11.272 -1.242 1.528 1.00 92.12 100 PHE A CA 1
ATOM 736 C C . PHE A 1 100 ? -12.583 -0.445 1.482 1.00 92.12 100 PHE A C 1
ATOM 738 O O . PHE A 1 100 ? -13.264 -0.271 2.492 1.00 92.12 100 PHE A O 1
ATOM 745 N N . CYS A 1 101 ? -13.002 -0.054 0.275 1.00 90.81 101 CYS A N 1
ATOM 746 C CA . CYS A 1 101 ? -14.218 0.730 0.052 1.00 90.81 101 CYS A CA 1
ATOM 747 C C . CYS A 1 101 ? -15.512 -0.018 0.411 1.00 90.81 101 CYS A C 1
ATOM 749 O O . CYS A 1 101 ? -16.513 0.605 0.784 1.00 90.81 101 CYS A O 1
ATOM 751 N N . ARG A 1 102 ? -15.527 -1.346 0.244 1.00 92.50 102 ARG A N 1
ATOM 752 C CA . ARG A 1 102 ? -16.699 -2.188 0.504 1.00 92.50 102 ARG A CA 1
ATOM 753 C C . ARG A 1 102 ? -16.860 -2.494 1.988 1.00 92.50 102 ARG A C 1
ATOM 755 O O . ARG A 1 102 ? -17.984 -2.447 2.478 1.00 92.50 102 ARG A O 1
ATOM 762 N N . VAL A 1 103 ? -15.773 -2.855 2.670 1.00 89.88 103 VAL A N 1
ATOM 763 C CA . VAL A 1 103 ? -15.799 -3.295 4.074 1.00 89.88 103 VAL A CA 1
ATOM 764 C C . VAL A 1 103 ? -16.061 -2.123 5.011 1.00 89.88 103 VAL A C 1
ATOM 766 O O . VAL A 1 103 ? -16.822 -2.296 5.959 1.00 89.88 103 VAL A O 1
ATOM 769 N N . ARG A 1 104 ? -15.494 -0.945 4.717 1.00 83.75 104 ARG A N 1
ATOM 770 C CA . ARG A 1 104 ? -15.662 0.271 5.526 1.00 83.75 104 ARG A CA 1
ATOM 771 C C . ARG A 1 104 ? -15.375 0.035 7.015 1.00 83.75 104 ARG A C 1
ATOM 773 O O . ARG A 1 104 ? -16.233 0.231 7.874 1.00 83.75 104 ARG A O 1
ATOM 780 N N . SER A 1 105 ? -14.198 -0.519 7.291 1.00 83.88 105 SER A N 1
ATOM 781 C CA . SER A 1 105 ? -13.689 -0.707 8.653 1.00 83.88 105 SER A CA 1
ATOM 782 C C . SER A 1 105 ? -12.577 0.279 9.005 1.00 83.88 105 SER A C 1
ATOM 784 O O . SER A 1 105 ? -12.155 0.331 10.158 1.00 83.88 105 SER A O 1
ATOM 786 N N . GLY A 1 106 ? -12.030 0.988 8.015 1.00 84.56 106 GLY A N 1
ATOM 787 C CA . GLY A 1 106 ? -10.792 1.752 8.112 1.00 84.56 106 GLY A CA 1
ATOM 788 C C . GLY A 1 106 ? -9.532 0.901 8.313 1.00 84.56 106 GLY A C 1
ATOM 789 O O . GLY A 1 106 ? -8.422 1.428 8.299 1.00 84.56 106 GLY A O 1
ATOM 790 N N . GLU A 1 107 ? -9.672 -0.413 8.480 1.00 87.94 107 GLU A N 1
ATOM 791 C CA . GLU A 1 107 ? -8.558 -1.338 8.655 1.00 87.94 107 GLU A CA 1
ATOM 792 C C . GLU A 1 107 ? -7.921 -1.689 7.303 1.00 87.94 107 GLU A C 1
ATOM 794 O O . GLU A 1 107 ? -8.500 -1.512 6.228 1.00 87.94 107 GLU A O 1
ATOM 799 N N . ARG A 1 108 ? -6.700 -2.219 7.358 1.00 92.88 108 ARG A N 1
ATOM 800 C CA . ARG A 1 108 ? -5.981 -2.689 6.170 1.00 92.88 108 ARG A CA 1
ATOM 801 C C . ARG A 1 108 ? -6.767 -3.803 5.453 1.00 92.88 108 ARG A C 1
ATOM 803 O O . ARG A 1 108 ? -7.190 -4.751 6.123 1.00 92.88 108 ARG A O 1
ATOM 810 N N . PRO A 1 109 ? -6.901 -3.748 4.114 1.00 95.31 109 PRO A N 1
ATOM 811 C CA . PRO A 1 109 ? -7.404 -4.859 3.306 1.00 95.31 109 PRO A CA 1
ATOM 812 C C . PRO A 1 109 ? -6.696 -6.180 3.617 1.00 95.31 109 PRO A C 1
ATOM 814 O O . PRO A 1 109 ? -5.474 -6.208 3.753 1.00 95.31 109 PRO A O 1
ATOM 817 N N . GLN A 1 110 ? -7.450 -7.271 3.713 1.00 96.19 110 GLN A N 1
ATOM 818 C CA . GLN A 1 110 ? -6.944 -8.606 4.040 1.00 96.19 110 GLN A CA 1
ATOM 819 C C . GLN A 1 110 ? -6.584 -9.426 2.794 1.00 96.19 110 GLN A C 1
ATOM 821 O O . GLN A 1 110 ? -5.881 -10.427 2.903 1.00 96.19 110 GLN A O 1
ATOM 826 N N . GLY A 1 111 ? -7.032 -9.010 1.603 1.00 95.12 111 GLY A N 1
ATOM 827 C CA . GLY A 1 111 ? -6.714 -9.673 0.335 1.00 95.12 111 GLY A CA 1
ATOM 828 C C . GLY A 1 111 ? -5.252 -9.554 -0.115 1.00 95.12 111 GLY A C 1
ATOM 829 O O . GLY A 1 111 ? -4.888 -10.139 -1.133 1.00 95.12 111 GLY A O 1
ATOM 830 N N . ILE A 1 112 ? -4.419 -8.806 0.615 1.00 97.38 112 ILE A N 1
ATOM 831 C CA . ILE A 1 112 ? -2.980 -8.664 0.375 1.00 97.38 112 ILE A CA 1
ATOM 832 C C . ILE A 1 112 ? -2.205 -8.719 1.695 1.00 97.38 112 ILE A C 1
ATOM 834 O O . ILE A 1 112 ? -2.748 -8.443 2.766 1.00 97.38 112 ILE A O 1
ATOM 838 N N . ALA A 1 113 ? -0.919 -9.051 1.604 1.00 97.50 113 ALA A N 1
ATOM 839 C CA . ALA A 1 113 ? 0.001 -8.975 2.728 1.00 97.50 113 ALA A CA 1
ATOM 840 C C . ALA A 1 113 ? 0.516 -7.540 2.929 1.00 97.50 113 ALA A C 1
ATOM 842 O O . ALA A 1 113 ? 0.455 -6.703 2.023 1.00 97.50 113 ALA A O 1
ATOM 843 N N . TRP A 1 114 ? 1.026 -7.269 4.132 1.00 97.25 114 TRP A N 1
ATOM 844 C CA . TRP A 1 114 ? 1.503 -5.952 4.542 1.00 97.25 114 TRP A CA 1
ATOM 845 C C . TRP A 1 114 ? 2.833 -6.044 5.270 1.00 97.25 114 TRP A C 1
ATOM 847 O O . TRP A 1 114 ? 3.028 -6.914 6.120 1.00 97.25 114 TRP A O 1
ATOM 857 N N . VAL A 1 115 ? 3.690 -5.061 5.028 1.00 96.06 115 VAL A N 1
ATOM 858 C CA . VAL A 1 115 ? 4.971 -4.887 5.710 1.00 96.06 115 VAL A CA 1
ATOM 859 C C . VAL A 1 115 ? 5.014 -3.527 6.414 1.00 96.06 115 VAL A C 1
ATOM 861 O O . VAL A 1 115 ? 4.467 -2.553 5.891 1.00 96.06 115 VAL A O 1
ATOM 864 N N . PRO A 1 116 ? 5.644 -3.402 7.596 1.00 95.00 116 PRO A N 1
ATOM 865 C CA . PRO A 1 116 ? 5.906 -2.091 8.177 1.00 95.00 116 PRO A CA 1
ATOM 866 C C . PRO A 1 116 ? 6.838 -1.265 7.284 1.00 95.00 116 PRO A C 1
ATOM 868 O O . PRO A 1 116 ? 7.826 -1.787 6.765 1.00 95.00 116 PRO A O 1
ATOM 871 N N . GLY A 1 117 ? 6.581 0.031 7.158 1.00 93.94 117 GLY A N 1
ATOM 872 C CA . GLY A 1 117 ? 7.390 0.948 6.360 1.00 93.94 117 GLY A CA 1
ATOM 873 C C . GLY A 1 117 ? 7.339 2.381 6.872 1.00 93.94 117 GLY A C 1
ATOM 874 O O . GLY A 1 117 ? 6.999 2.625 8.030 1.00 93.94 117 GLY A O 1
ATOM 875 N N . ASP A 1 118 ? 7.684 3.319 5.997 1.00 91.50 118 ASP A N 1
ATOM 876 C CA . ASP A 1 118 ? 7.570 4.755 6.237 1.00 91.50 118 ASP A CA 1
ATOM 877 C C . ASP A 1 118 ? 6.769 5.466 5.133 1.00 91.50 118 ASP A C 1
ATOM 879 O O . ASP A 1 118 ? 6.402 4.876 4.116 1.00 91.50 118 ASP A O 1
ATOM 883 N N . LEU A 1 119 ? 6.502 6.760 5.338 1.00 90.06 119 LEU A N 1
ATOM 884 C CA . LEU A 1 119 ? 5.762 7.599 4.387 1.00 90.06 119 LEU A CA 1
ATOM 885 C C . LEU A 1 119 ? 6.480 7.787 3.041 1.00 90.06 119 LEU A C 1
ATOM 887 O O . LEU A 1 119 ? 5.875 8.275 2.096 1.00 90.06 119 LEU A O 1
ATOM 891 N N . ARG A 1 120 ? 7.754 7.391 2.935 1.00 90.88 120 ARG A N 1
ATOM 892 C CA . ARG A 1 120 ? 8.547 7.475 1.702 1.00 90.88 120 ARG A CA 1
ATOM 893 C C . ARG A 1 120 ? 8.529 6.168 0.912 1.00 90.88 120 ARG A C 1
ATOM 895 O O . ARG A 1 120 ? 9.341 5.998 0.011 1.00 90.88 120 ARG A O 1
ATOM 902 N N . GLY A 1 121 ? 7.653 5.226 1.272 1.00 91.88 121 GLY A N 1
ATOM 903 C CA . GLY A 1 121 ? 7.523 3.945 0.580 1.00 91.88 121 GLY A CA 1
ATOM 904 C C . GLY A 1 121 ? 8.670 2.968 0.849 1.00 91.88 121 GLY A C 1
ATOM 905 O O . GLY A 1 121 ? 8.807 1.979 0.126 1.00 91.88 121 GLY A O 1
ATOM 906 N N . ARG A 1 122 ? 9.487 3.207 1.885 1.00 93.12 122 ARG A N 1
ATOM 907 C CA . ARG A 1 122 ? 10.593 2.317 2.261 1.00 93.12 122 ARG A CA 1
ATOM 908 C C . ARG A 1 122 ? 10.127 1.278 3.262 1.00 93.12 122 ARG A C 1
ATOM 910 O O . ARG A 1 122 ? 9.488 1.598 4.266 1.00 93.12 122 ARG A O 1
ATOM 917 N N . ARG A 1 123 ? 10.493 0.022 3.022 1.00 94.00 123 ARG A N 1
ATOM 918 C CA . ARG A 1 123 ? 10.168 -1.080 3.931 1.00 94.00 123 ARG A CA 1
ATOM 919 C C . ARG A 1 123 ? 11.089 -1.079 5.152 1.00 94.00 123 ARG A C 1
ATOM 921 O O . ARG A 1 123 ? 12.286 -0.842 5.046 1.00 94.00 123 ARG A O 1
ATOM 928 N N . SER A 1 124 ? 10.552 -1.392 6.324 1.00 91.56 124 SER A N 1
ATOM 929 C CA . SER A 1 124 ? 11.336 -1.467 7.567 1.00 91.56 124 SER A CA 1
ATOM 930 C C . SER A 1 124 ? 12.083 -2.794 7.732 1.00 91.56 124 SER A C 1
ATOM 932 O O . SER A 1 124 ? 13.026 -2.874 8.515 1.00 91.56 124 SER A O 1
ATOM 934 N N . ASP A 1 125 ? 11.657 -3.846 7.031 1.00 89.94 125 ASP A N 1
ATOM 935 C CA . ASP A 1 125 ? 12.284 -5.174 7.061 1.00 89.94 125 ASP A CA 1
ATOM 936 C C . ASP A 1 125 ? 13.548 -5.263 6.190 1.00 89.94 125 ASP A C 1
ATOM 938 O O . ASP A 1 125 ? 14.306 -6.229 6.286 1.00 89.94 125 ASP A O 1
ATOM 942 N N . ARG A 1 126 ? 13.812 -4.235 5.376 1.00 80.75 126 ARG A N 1
ATOM 943 C CA . ARG A 1 126 ? 15.002 -4.124 4.537 1.00 80.75 126 ARG A CA 1
ATOM 944 C C . ARG A 1 126 ? 15.928 -3.040 5.065 1.00 80.75 126 ARG A C 1
ATOM 946 O O . ARG A 1 126 ? 15.524 -1.906 5.331 1.00 80.75 126 ARG A O 1
ATOM 953 N N . ARG A 1 127 ? 17.216 -3.374 5.173 1.00 68.19 127 ARG A N 1
ATOM 954 C CA . ARG A 1 127 ? 18.252 -2.358 5.373 1.00 68.19 127 ARG A CA 1
ATOM 955 C C . ARG A 1 127 ? 18.349 -1.540 4.095 1.00 68.19 127 ARG A C 1
ATOM 957 O O . ARG A 1 127 ? 18.784 -2.045 3.070 1.00 68.19 127 ARG A O 1
ATOM 964 N N . HIS A 1 128 ? 17.955 -0.281 4.184 1.00 59.31 128 HIS A N 1
ATOM 965 C CA . HIS A 1 128 ? 18.237 0.689 3.143 1.00 59.31 128 HIS A CA 1
ATOM 966 C C . HIS A 1 128 ? 19.636 1.231 3.418 1.00 59.31 128 HIS A C 1
ATOM 968 O O . HIS A 1 128 ? 19.880 1.808 4.483 1.00 59.31 128 HIS A O 1
ATOM 974 N N . GLU A 1 129 ? 20.570 1.010 2.498 1.00 50.38 129 GLU A N 1
ATOM 975 C CA . GLU A 1 129 ? 21.852 1.703 2.548 1.00 50.38 129 GLU A CA 1
ATOM 976 C C . GLU A 1 129 ? 21.558 3.206 2.497 1.00 50.38 129 GLU A C 1
ATOM 978 O O . GLU A 1 129 ? 20.881 3.695 1.590 1.00 50.38 129 GLU A O 1
ATOM 983 N N . ARG A 1 130 ? 21.996 3.957 3.518 1.00 44.59 130 ARG A N 1
ATOM 984 C CA . ARG A 1 130 ? 22.002 5.417 3.393 1.00 44.59 130 ARG A CA 1
ATOM 985 C C . ARG A 1 130 ? 22.917 5.718 2.207 1.00 44.59 130 ARG A C 1
ATOM 987 O O . ARG A 1 130 ? 24.009 5.145 2.176 1.00 44.59 130 ARG A O 1
ATOM 994 N N . PRO A 1 131 ? 22.540 6.619 1.284 1.00 40.94 131 PRO A N 1
ATOM 995 C CA . PRO A 1 131 ? 23.521 7.169 0.370 1.00 40.94 131 PRO A CA 1
ATOM 996 C C . PRO A 1 131 ? 24.694 7.636 1.225 1.00 40.94 131 PRO A C 1
ATOM 998 O O . PRO A 1 131 ? 24.484 8.358 2.207 1.00 40.94 131 PRO A O 1
ATOM 1001 N N . VAL A 1 132 ? 25.904 7.176 0.907 1.00 43.66 132 VAL A N 1
ATOM 1002 C CA . VAL A 1 132 ? 27.116 7.800 1.428 1.00 43.66 132 VAL A CA 1
ATOM 1003 C C . VAL A 1 132 ? 27.019 9.243 0.965 1.00 43.66 132 VAL A C 1
ATOM 1005 O O . VAL A 1 132 ? 27.274 9.554 -0.195 1.00 43.66 132 VAL A O 1
ATOM 1008 N N . THR A 1 133 ? 26.568 10.131 1.848 1.00 45.12 133 THR A N 1
ATOM 1009 C CA . THR A 1 133 ? 26.814 11.550 1.678 1.00 45.12 133 THR A CA 1
ATOM 1010 C C . THR A 1 133 ? 28.322 11.642 1.633 1.00 45.12 133 THR A C 1
ATOM 1012 O O . THR A 1 133 ? 28.976 11.392 2.649 1.00 45.12 133 THR A O 1
ATOM 1015 N N . ALA A 1 134 ? 28.867 11.887 0.442 1.00 40.03 134 ALA A N 1
ATOM 1016 C CA . ALA A 1 134 ? 30.246 12.292 0.300 1.00 40.03 134 ALA A CA 1
ATOM 1017 C C . ALA A 1 134 ? 30.471 13.377 1.353 1.00 40.03 134 ALA A C 1
ATOM 1019 O O . ALA A 1 134 ? 29.811 14.417 1.336 1.00 40.03 134 ALA A O 1
ATOM 1020 N N . ALA A 1 135 ? 31.318 13.071 2.331 1.00 47.75 135 ALA A N 1
ATOM 1021 C CA . ALA A 1 135 ? 31.878 14.068 3.210 1.00 47.75 135 ALA A CA 1
ATOM 1022 C C . ALA A 1 135 ? 32.675 15.010 2.303 1.00 47.75 135 ALA A C 1
ATOM 1024 O O . ALA A 1 135 ? 33.805 14.720 1.927 1.00 47.75 135 ALA A O 1
ATOM 1025 N N . GLY A 1 136 ? 32.012 16.066 1.849 1.00 39.88 136 GLY A N 1
ATOM 1026 C CA . GLY A 1 136 ? 32.592 17.181 1.130 1.00 39.88 136 GLY A CA 1
ATOM 1027 C C . GLY A 1 136 ? 32.351 18.412 1.981 1.00 39.88 136 GLY A C 1
ATOM 1028 O O . GLY A 1 136 ? 31.219 18.877 2.079 1.00 39.88 136 GLY A O 1
ATOM 1029 N N . ASP A 1 137 ? 33.412 18.835 2.658 1.00 47.50 137 ASP A N 1
ATOM 1030 C CA . ASP A 1 137 ? 33.613 20.100 3.361 1.00 47.50 137 ASP A CA 1
ATOM 1031 C C . ASP A 1 137 ? 32.511 21.162 3.188 1.00 47.50 137 ASP A C 1
ATOM 1033 O O . ASP A 1 137 ? 32.511 21.939 2.235 1.00 47.50 137 ASP A O 1
ATOM 1037 N N . TYR A 1 138 ? 31.641 21.293 4.191 1.00 42.09 138 TYR A N 1
ATOM 1038 C CA . TYR A 1 138 ? 31.002 22.576 4.487 1.00 42.09 138 TYR A CA 1
ATOM 1039 C C . TYR A 1 138 ? 31.875 23.323 5.498 1.00 42.09 138 TYR A C 1
ATOM 1041 O O . TYR A 1 138 ? 31.607 23.341 6.698 1.00 42.09 138 TYR A O 1
ATOM 1049 N N . SER A 1 139 ? 32.944 23.944 5.000 1.00 44.88 139 SER A N 1
ATOM 1050 C CA . SER A 1 139 ? 33.524 25.099 5.680 1.00 44.88 139 SER A CA 1
ATOM 1051 C C . SER A 1 139 ? 32.568 26.275 5.462 1.00 44.88 139 SER A C 1
ATOM 1053 O O . SER A 1 139 ? 32.461 26.797 4.353 1.00 44.88 139 SER A O 1
ATOM 1055 N N . SER A 1 140 ? 31.799 26.634 6.492 1.00 38.69 140 SER A N 1
ATOM 1056 C CA . SER A 1 140 ? 30.911 27.804 6.491 1.00 38.69 140 SER A CA 1
ATOM 1057 C C . SER A 1 140 ? 31.719 29.101 6.579 1.00 38.69 140 SER A C 1
ATOM 1059 O O . SER A 1 140 ? 32.454 29.263 7.554 1.00 38.69 140 SER A O 1
ATOM 1061 N N . PRO A 1 141 ? 31.518 30.086 5.685 1.00 51.81 141 PRO A N 1
ATOM 1062 C CA . PRO A 1 141 ? 31.946 31.451 5.926 1.00 51.81 141 PRO A CA 1
ATOM 1063 C C . PRO A 1 141 ? 30.710 32.325 6.158 1.00 51.81 141 PRO A C 1
ATOM 1065 O O . PRO A 1 141 ? 30.217 32.960 5.234 1.00 51.81 141 PRO A O 1
ATOM 1068 N N . TRP A 1 142 ? 30.210 32.343 7.393 1.00 46.09 142 TRP A N 1
ATOM 1069 C CA . TRP A 1 142 ? 29.365 33.433 7.889 1.00 46.09 142 TRP A CA 1
ATOM 1070 C C . TRP A 1 142 ? 29.735 33.718 9.349 1.00 46.09 142 TRP A C 1
ATOM 1072 O O . TRP A 1 142 ? 29.167 33.142 10.277 1.00 46.09 142 TRP A O 1
ATOM 1082 N N . VAL A 1 143 ? 30.737 34.586 9.509 1.00 48.62 143 VAL A N 1
ATOM 1083 C CA . VAL A 1 143 ? 30.861 35.572 10.595 1.00 48.62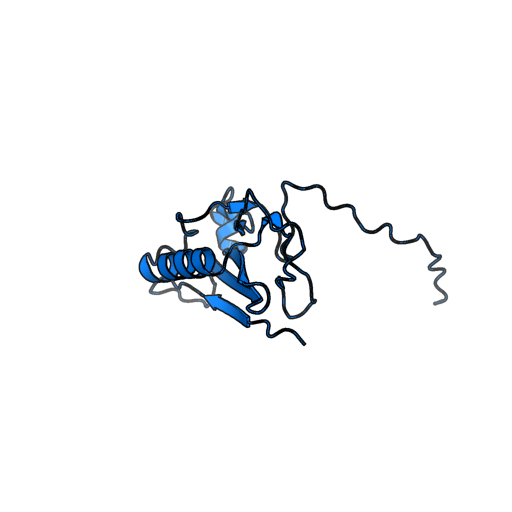 143 VAL A CA 1
ATOM 1084 C C . VAL A 1 143 ? 30.849 36.935 9.921 1.00 48.62 143 VAL A C 1
ATOM 1086 O O . VAL A 1 143 ? 31.534 37.051 8.879 1.00 48.62 143 VAL A O 1
#

InterPro domains:
  IPR025680 Double-stranded DNA deaminase immunity protein DddI [PF14430] (22-116)